Protein AF-A0A0M9X722-F1 (afdb_monomer)

pLDDT: mean 70.84, std 16.4, range [27.8, 92.31]

Radius of gyration: 16.04 Å; Cα contacts (8 Å, |Δi|>4): 170; chains: 1; bounding box: 37×36×47 Å

Structure (mmCIF, N/CA/C/O backbone):
data_AF-A0A0M9X722-F1
#
_entry.id   AF-A0A0M9X722-F1
#
loop_
_atom_site.group_PDB
_atom_site.id
_atom_site.type_symbol
_atom_site.label_atom_id
_atom_site.label_alt_id
_atom_site.label_comp_id
_atom_site.label_asym_id
_atom_site.label_entity_id
_atom_site.label_seq_id
_atom_site.pdbx_PDB_ins_code
_atom_site.Cartn_x
_atom_site.Cartn_y
_atom_site.Cartn_z
_atom_site.occupancy
_atom_site.B_iso_or_equiv
_atom_site.auth_seq_id
_atom_site.auth_comp_id
_atom_site.auth_asym_id
_atom_site.auth_atom_id
_atom_site.pdbx_PDB_model_num
ATOM 1 N N . MET A 1 1 ? -5.760 -23.657 -13.743 1.00 32.84 1 MET A N 1
ATOM 2 C CA . MET A 1 1 ? -4.557 -23.288 -14.515 1.00 32.84 1 MET A CA 1
ATOM 3 C C . MET A 1 1 ? -4.834 -21.911 -15.102 1.00 32.84 1 MET A C 1
ATOM 5 O O . MET A 1 1 ? -5.506 -21.819 -16.117 1.00 32.84 1 MET A O 1
ATOM 9 N N . LEU A 1 2 ? -4.495 -20.846 -14.370 1.00 27.80 2 LEU A N 1
ATOM 10 C CA . LEU A 1 2 ? -4.751 -19.469 -14.803 1.00 27.80 2 LEU A CA 1
ATOM 11 C C . LEU A 1 2 ? -3.610 -19.056 -15.735 1.00 27.80 2 LEU A C 1
ATOM 13 O O . LEU A 1 2 ? -2.465 -18.952 -15.305 1.00 27.80 2 LEU A O 1
ATOM 17 N N . SER A 1 3 ? -3.923 -18.909 -17.021 1.00 28.66 3 SER A N 1
ATOM 18 C CA . SER A 1 3 ? -2.999 -18.386 -18.023 1.00 28.66 3 SER A CA 1
ATOM 19 C C . SER A 1 3 ? -2.972 -16.869 -17.885 1.00 28.66 3 SER A C 1
ATOM 21 O O . SER A 1 3 ? -3.959 -16.211 -18.204 1.00 28.66 3 SER A O 1
ATOM 23 N N . LEU A 1 4 ? -1.864 -16.310 -17.404 1.00 31.28 4 LEU A N 1
ATOM 24 C CA . LEU A 1 4 ? -1.609 -14.878 -17.549 1.00 31.28 4 LEU A CA 1
ATOM 25 C C . LEU A 1 4 ? -1.372 -14.590 -19.042 1.00 31.28 4 LEU A C 1
ATOM 27 O O . LEU A 1 4 ? -0.655 -15.362 -19.688 1.00 31.28 4 LEU A O 1
ATOM 31 N N . PRO A 1 5 ? -1.963 -13.532 -19.625 1.00 35.19 5 PRO A N 1
ATOM 32 C CA . PRO A 1 5 ? -1.611 -13.131 -20.975 1.00 35.19 5 PRO A CA 1
ATOM 33 C C . PRO A 1 5 ? -0.147 -12.688 -20.959 1.00 35.19 5 PRO A C 1
ATOM 35 O O . PRO A 1 5 ? 0.233 -11.773 -20.230 1.00 35.19 5 PRO A O 1
ATOM 38 N N . ALA A 1 6 ? 0.684 -13.369 -21.745 1.00 42.91 6 ALA A N 1
ATOM 39 C CA . ALA A 1 6 ? 2.031 -12.918 -22.044 1.00 42.91 6 ALA A CA 1
ATOM 40 C C . ALA A 1 6 ? 1.912 -11.592 -22.804 1.00 42.91 6 ALA A C 1
ATOM 42 O O . ALA A 1 6 ? 1.726 -11.572 -24.020 1.00 42.91 6 ALA A O 1
ATOM 43 N N . VAL A 1 7 ? 1.948 -10.478 -22.074 1.00 44.09 7 VAL A N 1
ATOM 44 C CA . VAL A 1 7 ? 2.072 -9.151 -22.669 1.00 44.09 7 VAL A CA 1
ATOM 45 C C . VAL A 1 7 ? 3.434 -9.119 -23.351 1.00 44.09 7 VAL A C 1
ATOM 47 O O . VAL A 1 7 ? 4.477 -9.170 -22.699 1.00 44.09 7 VAL A O 1
ATOM 50 N N . ALA A 1 8 ? 3.408 -9.113 -24.682 1.00 39.66 8 ALA A N 1
ATOM 51 C CA . ALA A 1 8 ? 4.570 -8.915 -25.528 1.00 39.66 8 ALA A CA 1
ATOM 52 C C . ALA A 1 8 ? 5.183 -7.544 -25.197 1.00 39.66 8 ALA A C 1
ATOM 54 O O . ALA A 1 8 ? 4.706 -6.502 -25.635 1.00 39.66 8 ALA A O 1
ATOM 55 N N . LEU A 1 9 ? 6.215 -7.562 -24.358 1.00 42.50 9 LEU A N 1
ATOM 56 C CA . LEU A 1 9 ? 6.821 -6.389 -23.723 1.00 42.50 9 LEU A CA 1
ATOM 57 C C . LEU A 1 9 ? 7.977 -5.781 -24.529 1.00 42.50 9 LEU A C 1
ATOM 59 O O . LEU A 1 9 ? 8.840 -5.107 -23.975 1.00 42.50 9 LEU A O 1
ATOM 63 N N . ALA A 1 10 ? 8.020 -6.010 -25.837 1.00 41.03 10 ALA A N 1
ATOM 64 C CA . ALA A 1 10 ? 9.109 -5.530 -26.673 1.00 41.03 10 ALA A CA 1
ATOM 65 C C . ALA A 1 10 ? 8.577 -5.052 -28.022 1.00 41.03 10 ALA A C 1
ATOM 67 O O . ALA A 1 10 ? 8.560 -5.859 -28.939 1.00 41.03 10 ALA A O 1
ATOM 68 N N . ASP A 1 11 ? 8.150 -3.780 -28.137 1.00 45.56 11 ASP A N 1
ATOM 69 C CA . ASP A 1 11 ? 8.351 -3.044 -29.408 1.00 45.56 11 ASP A CA 1
ATOM 70 C C . ASP A 1 11 ? 8.093 -1.515 -29.453 1.00 45.56 11 ASP A C 1
ATOM 72 O O . ASP A 1 11 ? 7.812 -0.984 -30.523 1.00 45.56 11 ASP A O 1
ATOM 76 N N . LEU A 1 12 ? 8.143 -0.738 -28.357 1.00 43.16 12 LEU A N 1
ATOM 77 C CA . LEU A 1 12 ? 7.713 0.680 -28.445 1.00 43.16 12 LEU A CA 1
ATOM 78 C C . LEU A 1 12 ? 8.544 1.716 -27.680 1.00 43.16 12 LEU A C 1
ATOM 80 O O . LEU A 1 12 ? 7.982 2.719 -27.271 1.00 43.16 12 LEU A O 1
ATOM 84 N N . GLY A 1 13 ? 9.850 1.535 -27.446 1.00 48.75 13 GLY A N 1
ATOM 85 C CA . GLY A 1 13 ? 10.683 2.597 -26.832 1.00 48.75 13 GLY A CA 1
ATOM 86 C C . GLY A 1 13 ? 10.171 3.143 -25.482 1.00 48.75 13 GLY A C 1
ATOM 87 O O . GLY A 1 13 ? 10.629 4.181 -25.010 1.00 48.75 13 GLY A O 1
ATOM 88 N N . ARG A 1 14 ? 9.204 2.450 -24.873 1.00 54.91 14 ARG A N 1
ATOM 89 C CA . ARG A 1 14 ? 8.654 2.703 -23.551 1.00 54.91 14 ARG A CA 1
ATOM 90 C C . ARG A 1 14 ? 9.516 1.925 -22.560 1.00 54.91 14 ARG A C 1
ATOM 92 O O . ARG A 1 14 ? 9.944 0.816 -22.900 1.00 54.91 14 ARG A O 1
ATOM 99 N N . PRO A 1 15 ? 9.794 2.474 -21.368 1.00 61.09 15 PRO A N 1
ATOM 100 C CA . PRO A 1 15 ? 10.447 1.705 -20.319 1.00 61.09 15 PRO A CA 1
ATOM 101 C C . PRO A 1 15 ? 9.689 0.386 -20.125 1.00 61.09 15 PRO A C 1
ATOM 103 O O . PRO A 1 15 ? 8.461 0.367 -20.069 1.00 61.09 15 PRO A O 1
ATOM 106 N N . ALA A 1 16 ? 10.422 -0.730 -20.124 1.00 75.12 16 ALA A N 1
ATOM 107 C CA . ALA A 1 16 ? 9.824 -2.046 -19.943 1.00 75.12 16 ALA A CA 1
ATOM 108 C C . ALA A 1 16 ? 9.168 -2.077 -18.561 1.00 75.12 16 ALA A C 1
ATOM 110 O O . ALA A 1 16 ? 9.848 -1.860 -17.565 1.00 75.12 16 ALA A O 1
ATOM 111 N N . TRP A 1 17 ? 7.864 -2.310 -18.485 1.00 76.50 17 TRP A N 1
ATOM 112 C CA . TRP A 1 17 ? 7.133 -2.332 -17.220 1.00 76.50 17 TRP A CA 1
ATOM 113 C C . TRP A 1 17 ? 6.607 -3.731 -16.955 1.00 76.50 17 TRP A C 1
ATOM 115 O O . TRP A 1 17 ? 5.880 -4.288 -17.772 1.00 76.50 17 TRP A O 1
ATOM 125 N N . ALA A 1 18 ? 6.968 -4.293 -15.806 1.00 81.38 18 ALA A N 1
ATOM 126 C CA . ALA A 1 18 ? 6.449 -5.575 -15.356 1.00 81.38 18 ALA A CA 1
ATOM 127 C C . ALA A 1 18 ? 5.314 -5.332 -14.345 1.00 81.38 18 ALA A C 1
ATOM 129 O O . ALA A 1 18 ? 5.605 -4.926 -13.216 1.00 81.38 18 ALA A O 1
ATOM 130 N N . PRO A 1 19 ? 4.035 -5.538 -14.712 1.00 78.12 19 PRO A N 1
ATOM 131 C CA . PRO A 1 19 ? 2.936 -5.440 -13.755 1.00 78.12 19 PRO A CA 1
ATOM 132 C C . PRO A 1 19 ? 3.073 -6.536 -12.692 1.00 78.12 19 PRO A C 1
ATOM 134 O O . PRO A 1 19 ? 3.434 -7.671 -13.014 1.00 78.12 19 PRO A O 1
ATOM 137 N N . TRP A 1 20 ? 2.790 -6.212 -11.430 1.00 77.75 20 TRP A N 1
ATOM 138 C CA . TRP A 1 20 ? 2.910 -7.178 -10.326 1.00 77.75 20 TRP A CA 1
ATOM 139 C C . TRP A 1 20 ? 1.737 -7.158 -9.342 1.00 77.75 20 TRP A C 1
ATOM 141 O O . TRP A 1 20 ? 1.485 -8.169 -8.689 1.00 77.75 20 TRP A O 1
ATOM 151 N N . ALA A 1 21 ? 0.987 -6.058 -9.271 1.00 78.25 21 ALA A N 1
ATOM 152 C CA . ALA A 1 21 ? -0.284 -5.992 -8.559 1.00 78.25 21 ALA A CA 1
ATOM 153 C C . ALA A 1 21 ? -1.259 -5.116 -9.348 1.00 78.25 21 ALA A C 1
ATOM 155 O O . ALA A 1 21 ? -0.869 -4.074 -9.859 1.00 78.25 21 ALA A O 1
ATOM 156 N N . ALA A 1 22 ? -2.516 -5.525 -9.462 1.00 71.62 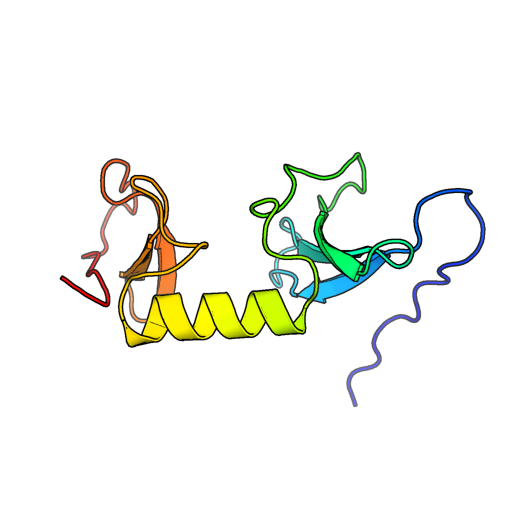22 ALA A N 1
ATOM 157 C CA . ALA A 1 22 ? -3.574 -4.713 -10.050 1.00 71.62 22 ALA A CA 1
ATOM 158 C C . ALA A 1 22 ? -4.896 -5.056 -9.357 1.00 71.62 22 ALA A C 1
ATOM 160 O O . ALA A 1 22 ? -5.101 -6.225 -9.001 1.00 71.62 22 ALA A O 1
ATOM 161 N N . PRO A 1 23 ? -5.780 -4.077 -9.134 1.00 68.06 23 PRO A N 1
ATOM 162 C CA . PRO A 1 23 ? -7.125 -4.362 -8.673 1.00 68.06 23 PRO A CA 1
ATOM 163 C C . PRO A 1 23 ? -7.893 -5.108 -9.780 1.00 68.06 23 PRO A C 1
ATOM 165 O O . PRO A 1 23 ? -7.660 -4.927 -10.975 1.00 68.06 23 PRO A O 1
ATOM 168 N N . GLY A 1 24 ? -8.767 -6.036 -9.380 1.00 63.78 24 GLY A N 1
ATOM 169 C CA . GLY A 1 24 ? -9.450 -6.949 -10.309 1.00 63.78 24 GLY A CA 1
ATOM 170 C C . GLY A 1 24 ? -10.515 -6.291 -11.195 1.00 63.78 24 GLY A C 1
ATOM 171 O O . GLY A 1 24 ? -11.113 -6.971 -12.025 1.00 63.78 24 GLY A O 1
ATOM 172 N N . ASP A 1 25 ? -10.766 -5.001 -10.999 1.00 66.62 25 ASP A N 1
ATOM 173 C CA . ASP A 1 25 ? -11.797 -4.183 -11.638 1.00 66.62 25 ASP A CA 1
ATOM 174 C C . ASP A 1 25 ? -11.260 -3.251 -12.740 1.00 66.62 25 ASP A C 1
ATOM 176 O O . ASP A 1 25 ? -12.046 -2.526 -13.346 1.00 66.62 25 ASP A O 1
ATOM 180 N N . GLY A 1 26 ? -9.956 -3.294 -13.043 1.00 56.72 26 GLY A N 1
ATOM 181 C CA . GLY A 1 26 ? -9.347 -2.430 -14.063 1.00 56.72 26 GLY A CA 1
ATOM 182 C C . GLY A 1 26 ? -9.014 -1.023 -13.560 1.00 56.72 26 GLY A C 1
ATOM 183 O O . GLY A 1 26 ? -8.959 -0.078 -14.334 1.00 56.72 26 GLY A O 1
ATOM 184 N N . HIS A 1 27 ? -8.825 -0.832 -12.256 1.00 59.00 27 HIS A N 1
ATOM 185 C CA . HIS A 1 27 ? -8.232 0.401 -11.727 1.00 59.00 27 HIS A CA 1
ATOM 186 C C . HIS A 1 27 ? -6.690 0.358 -11.714 1.00 59.00 27 HIS A C 1
ATOM 188 O O . HIS A 1 27 ? -6.081 -0.674 -11.998 1.00 59.00 27 HIS A O 1
ATOM 194 N N . ASP A 1 28 ? -6.056 1.498 -11.401 1.00 67.31 28 ASP A N 1
ATOM 195 C CA . ASP A 1 28 ? -4.595 1.679 -11.391 1.00 67.31 28 ASP A CA 1
ATOM 196 C C . ASP A 1 28 ? -3.850 0.517 -10.715 1.00 67.31 28 ASP A C 1
ATOM 198 O O . ASP A 1 28 ? -4.104 0.180 -9.553 1.00 67.31 28 ASP A O 1
ATOM 202 N N . GLY A 1 29 ? -2.880 -0.061 -11.423 1.00 71.81 29 GLY A N 1
ATOM 203 C CA . GLY A 1 29 ? -2.028 -1.130 -10.911 1.00 71.81 29 GLY A CA 1
ATOM 204 C C . GLY A 1 29 ? -0.643 -0.641 -10.488 1.00 71.81 29 GLY A C 1
ATOM 205 O O . GLY A 1 29 ? -0.256 0.507 -10.701 1.00 71.81 29 GLY A O 1
ATOM 206 N N . PHE A 1 30 ? 0.144 -1.544 -9.914 1.00 78.00 30 PHE A N 1
ATOM 207 C CA . PHE A 1 30 ? 1.559 -1.363 -9.622 1.00 78.00 30 PHE A CA 1
ATOM 208 C C . PHE A 1 30 ? 2.429 -2.172 -10.583 1.00 78.00 30 PHE A C 1
ATOM 210 O O . PHE A 1 30 ? 2.225 -3.373 -10.798 1.00 78.00 30 PHE A O 1
ATOM 217 N N . ALA A 1 31 ? 3.445 -1.513 -11.124 1.00 80.06 31 ALA A N 1
ATOM 218 C CA . ALA A 1 31 ? 4.450 -2.111 -11.987 1.00 80.06 31 ALA A CA 1
ATOM 219 C C . ALA A 1 31 ? 5.850 -1.882 -11.421 1.00 80.06 31 ALA A C 1
ATOM 221 O O . ALA A 1 31 ? 6.079 -0.966 -10.632 1.00 80.06 31 ALA A O 1
ATOM 222 N N . VAL A 1 32 ? 6.783 -2.730 -11.841 1.00 83.12 32 VAL A N 1
ATOM 223 C CA . VAL A 1 32 ? 8.219 -2.522 -11.664 1.00 83.12 32 VAL A CA 1
ATOM 224 C C . VAL A 1 32 ? 8.790 -2.009 -12.979 1.00 83.12 32 VAL A C 1
ATOM 226 O O . VAL A 1 32 ? 8.606 -2.632 -14.029 1.00 83.12 32 VAL A O 1
ATOM 229 N N . GLU A 1 33 ? 9.487 -0.879 -12.929 1.00 81.19 33 GLU A N 1
ATOM 230 C CA . GLU A 1 33 ? 10.202 -0.342 -14.079 1.00 81.19 33 GLU A CA 1
ATOM 231 C C . GLU A 1 33 ? 11.488 -1.137 -14.339 1.00 81.19 33 GLU A C 1
ATOM 233 O O . GLU A 1 33 ? 12.346 -1.269 -13.475 1.00 81.19 33 GLU A O 1
ATOM 238 N N . GLY A 1 34 ? 11.644 -1.666 -15.548 1.00 77.00 34 GLY A N 1
ATOM 239 C CA . GLY A 1 34 ? 12.718 -2.590 -15.906 1.00 77.00 34 GLY A CA 1
ATOM 240 C C . GLY A 1 34 ? 14.104 -1.951 -15.991 1.00 77.00 34 GLY A C 1
ATOM 241 O O . GLY A 1 34 ? 15.098 -2.647 -15.811 1.00 77.00 34 GLY A O 1
ATOM 242 N N . SER A 1 35 ? 14.195 -0.643 -16.245 1.00 78.19 35 SER A N 1
ATOM 243 C CA . SER A 1 35 ? 15.474 0.081 -16.285 1.00 78.19 35 SER A CA 1
ATOM 244 C C . SER A 1 35 ? 15.989 0.456 -14.896 1.00 78.19 35 SER A C 1
ATOM 246 O O . SER A 1 35 ? 17.200 0.533 -14.702 1.00 78.19 35 SER A O 1
ATOM 248 N N . SER A 1 36 ? 15.091 0.704 -13.943 1.00 76.25 36 SER A N 1
ATOM 249 C CA . SER A 1 36 ? 15.435 1.303 -12.652 1.00 76.25 36 SER A CA 1
ATOM 250 C C . SER A 1 36 ? 15.123 0.411 -11.447 1.00 76.25 36 SER A C 1
ATOM 252 O O . SER A 1 36 ? 15.674 0.615 -10.370 1.00 76.25 36 SER A O 1
ATOM 254 N N . GLY A 1 37 ? 14.260 -0.592 -11.618 1.00 77.56 37 GLY A N 1
ATOM 255 C CA . GLY A 1 37 ? 13.746 -1.440 -10.546 1.00 77.56 37 GLY A CA 1
ATOM 256 C C . GLY A 1 37 ? 12.698 -0.759 -9.664 1.00 77.56 37 GLY A C 1
ATOM 257 O O . GLY A 1 37 ? 12.154 -1.412 -8.771 1.00 77.56 37 GLY A O 1
ATOM 258 N N . HIS A 1 38 ? 12.385 0.517 -9.905 1.00 80.31 38 HIS A N 1
ATOM 259 C CA . HIS A 1 38 ? 11.419 1.250 -9.100 1.00 80.31 38 HIS A CA 1
ATOM 260 C C . HIS A 1 38 ? 10.017 0.667 -9.249 1.00 80.31 38 HIS A C 1
ATOM 262 O O . HIS A 1 38 ? 9.557 0.358 -10.350 1.00 80.31 38 HIS A O 1
ATOM 268 N N . VAL A 1 39 ? 9.322 0.562 -8.118 1.00 79.88 39 VAL A N 1
ATOM 269 C CA . VAL A 1 39 ? 7.872 0.376 -8.121 1.00 79.88 39 VAL A CA 1
ATOM 270 C C . VAL A 1 39 ? 7.238 1.692 -8.574 1.00 79.88 39 VAL A C 1
ATOM 272 O O . VAL A 1 39 ? 7.735 2.768 -8.240 1.00 79.88 39 VAL A O 1
ATOM 275 N N . THR A 1 40 ? 6.175 1.617 -9.367 1.00 74.00 40 THR A N 1
ATOM 276 C CA . THR A 1 40 ? 5.393 2.774 -9.815 1.00 74.00 40 THR A CA 1
ATOM 277 C C . THR A 1 40 ? 3.926 2.393 -9.974 1.00 74.00 40 THR A C 1
ATOM 279 O O . THR A 1 40 ? 3.613 1.212 -10.162 1.00 74.00 40 THR A O 1
ATOM 282 N N . ARG A 1 41 ? 3.025 3.379 -9.915 1.00 72.62 41 ARG A N 1
ATOM 283 C CA . ARG A 1 41 ? 1.631 3.192 -10.329 1.00 72.62 41 ARG A CA 1
ATOM 284 C C . ARG A 1 41 ? 1.535 3.357 -11.839 1.00 72.62 41 ARG A C 1
ATOM 286 O O . ARG A 1 41 ? 2.040 4.336 -12.391 1.00 72.62 41 ARG A O 1
ATOM 293 N N . PHE A 1 42 ? 0.887 2.411 -12.504 1.00 65.75 42 PHE A N 1
ATOM 294 C CA . PHE A 1 42 ? 0.552 2.528 -13.917 1.00 65.75 42 PHE A CA 1
ATOM 295 C C . PHE A 1 42 ? -0.970 2.661 -14.052 1.00 65.75 42 PHE A C 1
ATOM 297 O O . PHE A 1 42 ? -1.697 1.863 -13.453 1.00 65.75 42 PHE A O 1
ATOM 304 N N . PRO A 1 43 ? -1.462 3.670 -14.786 1.00 60.78 43 PRO A N 1
ATOM 305 C CA . PRO A 1 43 ? -2.885 3.788 -15.045 1.00 60.78 43 PRO A CA 1
ATOM 306 C C . PRO A 1 43 ? -3.344 2.689 -16.004 1.00 60.78 43 PRO A C 1
ATOM 308 O O . PRO A 1 43 ? -2.576 2.223 -16.854 1.00 60.78 43 PRO A O 1
ATOM 311 N N . ASP A 1 44 ? -4.614 2.311 -15.885 1.00 58.59 44 ASP A N 1
ATOM 312 C CA . ASP A 1 44 ? -5.263 1.313 -16.748 1.00 58.59 44 ASP A CA 1
ATOM 313 C C . ASP A 1 44 ? -5.275 1.739 -18.234 1.00 58.59 44 ASP A C 1
ATOM 315 O O . ASP A 1 44 ? -5.219 0.912 -19.142 1.00 58.59 44 ASP A O 1
ATOM 319 N N . ASP A 1 45 ? -5.233 3.049 -18.506 1.00 59.12 45 ASP A N 1
ATOM 320 C CA . ASP A 1 45 ? -5.205 3.612 -19.862 1.00 59.12 45 ASP A CA 1
ATOM 321 C C . ASP A 1 45 ? -3.801 3.656 -20.508 1.00 59.12 45 ASP A C 1
ATOM 323 O O . ASP A 1 45 ? -3.657 4.005 -21.686 1.00 59.12 45 ASP A O 1
ATOM 327 N N . GLY A 1 46 ? -2.749 3.290 -19.764 1.00 54.53 46 GLY A N 1
ATOM 328 C CA . GLY A 1 46 ? -1.367 3.280 -20.245 1.00 54.53 46 GLY A CA 1
ATOM 329 C C . GLY A 1 46 ? -0.780 4.666 -20.554 1.00 54.53 46 GLY A C 1
ATOM 330 O O . GLY A 1 46 ? 0.240 4.746 -21.261 1.00 54.53 46 GLY A O 1
ATOM 331 N N . LEU A 1 47 ? -1.393 5.747 -20.055 1.00 52.78 47 LEU A N 1
ATOM 332 C CA . LEU A 1 47 ? -0.990 7.136 -20.285 1.00 52.78 47 LEU A CA 1
ATOM 333 C C . LEU A 1 47 ? -0.286 7.723 -19.047 1.00 52.78 47 LEU A C 1
ATOM 335 O O . LEU A 1 47 ? -0.850 8.496 -18.289 1.00 52.78 47 LEU A O 1
ATOM 339 N N . ALA A 1 48 ? 1.009 7.408 -18.934 1.00 53.78 48 ALA A N 1
ATOM 340 C CA . ALA A 1 48 ? 1.993 7.970 -17.993 1.00 53.78 48 ALA A CA 1
ATOM 341 C C . ALA A 1 48 ? 1.817 7.609 -16.493 1.00 53.78 48 ALA A C 1
ATOM 343 O O . ALA A 1 48 ? 0.705 7.466 -16.003 1.00 53.78 48 ALA A O 1
ATOM 344 N N . PRO A 1 49 ? 2.919 7.437 -15.736 1.00 55.31 49 PRO A N 1
ATOM 345 C CA . PRO A 1 49 ? 2.852 7.033 -14.332 1.00 55.31 49 PRO A CA 1
ATOM 346 C C . PRO A 1 49 ? 2.170 8.087 -13.446 1.00 55.31 49 PRO A C 1
ATOM 348 O O . PRO A 1 49 ? 2.519 9.270 -13.478 1.00 55.31 49 PRO A O 1
ATOM 351 N N . LEU A 1 50 ? 1.223 7.628 -12.625 1.00 56.75 50 LEU A N 1
ATOM 352 C CA . LEU A 1 50 ? 0.506 8.422 -11.625 1.00 56.75 50 LEU A CA 1
ATOM 353 C C . LEU A 1 50 ? 1.350 8.515 -10.351 1.00 56.75 50 LEU A C 1
ATOM 355 O O . LEU A 1 50 ? 1.190 7.707 -9.446 1.00 56.75 50 LEU A O 1
ATOM 359 N N . GLU A 1 51 ? 2.250 9.497 -10.323 1.00 56.19 51 GLU A N 1
ATOM 360 C CA . GLU A 1 51 ? 3.203 9.794 -9.243 1.00 56.19 51 GLU A CA 1
ATOM 361 C C . GLU A 1 51 ? 4.166 8.637 -8.876 1.00 56.19 51 GLU A C 1
ATOM 363 O O . GLU A 1 51 ? 3.762 7.500 -8.625 1.00 56.19 51 GLU A O 1
ATOM 368 N N . PRO A 1 52 ? 5.485 8.889 -8.812 1.00 52.56 52 PRO A N 1
ATOM 369 C CA . PRO A 1 52 ? 6.403 7.884 -8.298 1.00 52.56 52 PRO A CA 1
ATOM 370 C C . PRO A 1 52 ? 6.058 7.578 -6.835 1.00 52.56 52 PRO A C 1
ATOM 372 O O . PRO A 1 52 ? 5.826 8.487 -6.035 1.00 52.56 52 PRO A O 1
ATOM 375 N N . THR A 1 53 ? 6.088 6.295 -6.465 1.00 59.31 53 THR A N 1
ATOM 376 C CA . THR A 1 53 ? 6.187 5.890 -5.054 1.00 59.31 53 THR A CA 1
ATOM 377 C C . THR A 1 53 ? 7.323 6.672 -4.378 1.00 59.31 53 THR A C 1
ATOM 379 O O . THR A 1 53 ? 8.267 7.070 -5.073 1.00 59.31 53 THR A O 1
ATOM 382 N N . PRO A 1 54 ? 7.268 6.905 -3.049 1.00 61.06 54 PRO A N 1
ATOM 383 C CA . PRO A 1 54 ? 8.259 7.716 -2.346 1.00 61.06 54 PRO A CA 1
ATOM 384 C C . PRO A 1 54 ? 9.681 7.362 -2.793 1.00 61.06 54 PRO A C 1
ATOM 386 O O . PRO A 1 54 ? 10.036 6.184 -2.844 1.00 61.06 54 PRO A O 1
ATOM 389 N N . SER A 1 55 ? 10.484 8.376 -3.126 1.00 58.50 55 SER A N 1
ATOM 390 C CA . SER A 1 55 ? 11.772 8.264 -3.841 1.00 58.50 55 SER A CA 1
ATOM 391 C C . SER A 1 55 ? 12.807 7.321 -3.205 1.00 58.50 55 SER A C 1
ATOM 393 O O . SER A 1 55 ? 13.798 6.966 -3.841 1.00 58.50 55 SER A O 1
ATOM 395 N N . HIS A 1 56 ? 12.580 6.888 -1.966 1.00 60.72 56 HIS A N 1
ATOM 396 C CA . HIS A 1 56 ? 13.425 5.960 -1.218 1.00 60.72 56 HIS A CA 1
ATOM 397 C C . HIS A 1 56 ? 13.105 4.478 -1.469 1.00 60.72 56 HIS A C 1
ATOM 399 O O . HIS A 1 56 ? 13.867 3.610 -1.045 1.00 60.72 56 HIS A O 1
ATOM 405 N N . VAL A 1 57 ? 12.015 4.168 -2.176 1.00 66.50 57 VAL A N 1
ATOM 406 C CA . VAL A 1 57 ? 11.627 2.795 -2.505 1.00 66.50 57 VAL A CA 1
ATOM 407 C C . VAL A 1 57 ? 12.106 2.444 -3.916 1.00 66.50 57 VAL A C 1
ATOM 409 O O . VAL A 1 57 ? 11.432 2.672 -4.921 1.00 66.50 57 VAL A O 1
ATOM 412 N N . THR A 1 58 ? 13.326 1.914 -3.986 1.00 74.31 58 THR A N 1
ATOM 413 C CA . THR A 1 58 ? 14.070 1.674 -5.238 1.00 74.31 58 THR A CA 1
ATOM 414 C C . THR A 1 58 ? 13.894 0.279 -5.828 1.00 74.31 58 TH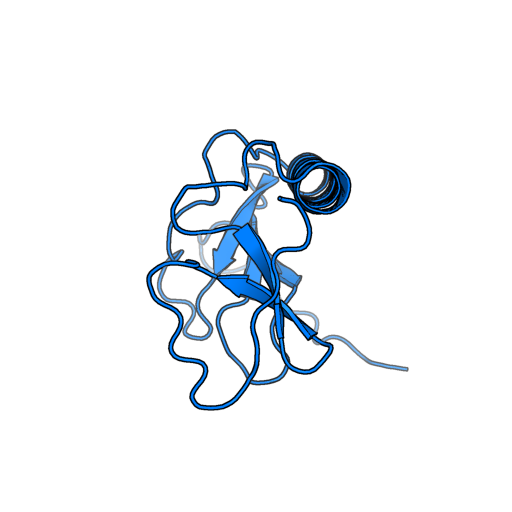R A C 1
ATOM 416 O O . THR A 1 58 ? 14.407 -0.007 -6.904 1.00 74.31 58 THR A O 1
ATOM 419 N N . SER A 1 59 ? 13.196 -0.612 -5.127 1.00 83.56 59 SER A N 1
ATOM 420 C CA . SER A 1 59 ? 12.963 -1.986 -5.571 1.00 83.56 59 SER A CA 1
ATOM 421 C C . SER A 1 59 ? 11.656 -2.533 -5.016 1.00 83.56 59 SER A C 1
ATOM 423 O O . SER A 1 59 ? 11.166 -2.060 -3.988 1.00 83.56 59 SER A O 1
ATOM 425 N N . LEU A 1 60 ? 11.130 -3.587 -5.645 1.00 84.75 60 LEU A N 1
ATOM 426 C CA . LEU A 1 60 ? 9.994 -4.339 -5.107 1.00 84.75 60 LEU A CA 1
ATOM 427 C C . LEU A 1 60 ? 10.282 -4.884 -3.699 1.00 84.75 60 LEU A C 1
ATOM 429 O O . LEU A 1 60 ? 9.421 -4.825 -2.831 1.00 84.75 60 LEU A O 1
ATOM 433 N N . ALA A 1 61 ? 11.503 -5.363 -3.444 1.00 88.62 61 ALA A N 1
ATOM 434 C CA . ALA A 1 61 ? 11.887 -5.844 -2.120 1.00 88.62 61 ALA A CA 1
ATOM 435 C C . ALA A 1 61 ? 11.843 -4.717 -1.077 1.00 88.62 61 ALA A C 1
ATOM 437 O O . ALA A 1 61 ? 11.239 -4.885 -0.023 1.00 88.62 61 ALA A O 1
ATOM 438 N N . ALA A 1 62 ? 12.411 -3.547 -1.392 1.00 86.19 62 ALA A N 1
ATOM 439 C CA . ALA A 1 62 ? 12.343 -2.379 -0.514 1.00 86.19 62 ALA A CA 1
ATOM 440 C C . ALA A 1 62 ? 10.894 -1.923 -0.280 1.00 86.19 62 ALA A C 1
ATOM 442 O O . ALA A 1 62 ? 10.550 -1.543 0.837 1.00 86.19 62 ALA A O 1
ATOM 443 N N . TYR A 1 63 ? 10.042 -2.007 -1.307 1.00 86.19 63 TYR A N 1
ATOM 444 C CA . TYR A 1 63 ? 8.619 -1.693 -1.189 1.00 86.19 63 TYR A CA 1
ATOM 445 C C . TYR A 1 63 ? 7.924 -2.638 -0.213 1.00 86.19 63 TYR A C 1
ATOM 447 O O . TYR A 1 63 ? 7.253 -2.179 0.704 1.00 86.19 63 TYR A O 1
ATOM 455 N N . LEU A 1 64 ? 8.121 -3.950 -0.369 1.00 89.62 64 LEU A N 1
ATOM 456 C CA . LEU A 1 64 ? 7.504 -4.953 0.497 1.00 89.62 64 LEU A CA 1
ATOM 457 C C . LEU A 1 64 ? 8.016 -4.868 1.939 1.00 89.62 64 LEU A C 1
ATOM 459 O O . LEU A 1 64 ? 7.222 -5.021 2.862 1.00 89.62 64 LEU A O 1
ATOM 463 N N . THR A 1 65 ? 9.300 -4.564 2.147 1.00 92.06 65 THR A N 1
ATOM 464 C CA . THR A 1 65 ? 9.846 -4.310 3.488 1.00 92.06 65 THR A CA 1
ATOM 465 C C . THR A 1 65 ? 9.199 -3.085 4.128 1.00 92.06 65 THR A C 1
ATOM 467 O O . THR A 1 65 ? 8.767 -3.155 5.273 1.00 92.06 65 THR A O 1
ATOM 470 N N . ALA A 1 66 ? 9.080 -1.978 3.393 1.00 88.75 66 ALA A N 1
ATOM 471 C CA . ALA A 1 66 ? 8.431 -0.771 3.899 1.00 88.75 66 ALA A CA 1
ATOM 472 C C . ALA A 1 66 ? 6.927 -0.970 4.149 1.00 88.75 66 ALA A C 1
ATOM 474 O O . ALA A 1 66 ? 6.367 -0.387 5.074 1.00 88.75 66 ALA A O 1
ATOM 475 N N . PHE A 1 67 ? 6.274 -1.798 3.334 1.00 89.00 67 PHE A N 1
ATOM 476 C CA . PHE A 1 67 ? 4.883 -2.193 3.522 1.00 89.00 67 PHE A CA 1
ATOM 477 C C . PHE A 1 67 ? 4.709 -3.042 4.782 1.00 89.00 67 PHE A C 1
ATOM 479 O O . PHE A 1 67 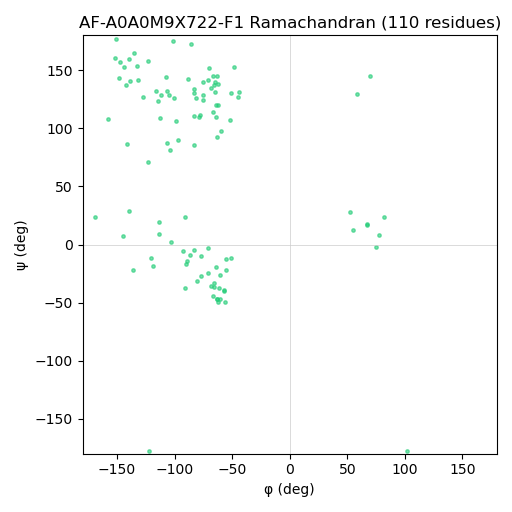? 3.800 -2.779 5.564 1.00 8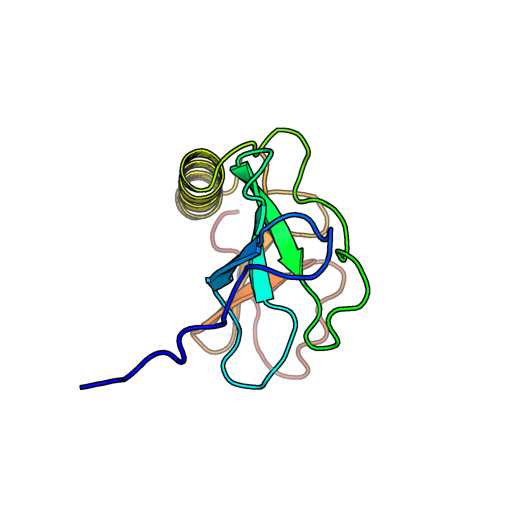9.00 67 PHE A O 1
ATOM 486 N N . ALA A 1 68 ? 5.599 -4.010 5.014 1.00 92.31 68 ALA A N 1
ATOM 487 C CA . ALA A 1 68 ? 5.612 -4.792 6.245 1.00 92.31 68 ALA A CA 1
ATOM 488 C C . ALA A 1 68 ? 5.839 -3.896 7.471 1.00 92.31 68 ALA A C 1
ATOM 490 O O . ALA A 1 68 ? 5.054 -3.963 8.408 1.00 92.31 68 ALA A O 1
ATOM 491 N N . GLU A 1 69 ? 6.822 -2.991 7.431 1.00 91.88 69 GLU A N 1
ATOM 492 C CA . GLU A 1 69 ? 7.072 -2.028 8.513 1.00 91.88 69 GLU A CA 1
ATOM 493 C C . GLU A 1 69 ? 5.823 -1.182 8.811 1.00 91.88 69 GLU A C 1
ATOM 495 O O . GLU A 1 69 ? 5.363 -1.129 9.949 1.00 91.88 69 GLU A O 1
ATOM 500 N N . ALA A 1 70 ? 5.196 -0.610 7.780 1.00 90.50 70 ALA A N 1
ATOM 501 C CA . ALA A 1 70 ? 3.966 0.163 7.930 1.00 90.50 70 ALA A CA 1
ATOM 502 C C . ALA A 1 70 ? 2.832 -0.637 8.594 1.00 90.50 70 ALA A C 1
ATOM 504 O O . ALA A 1 70 ? 2.097 -0.096 9.422 1.00 90.50 70 ALA A O 1
ATOM 505 N N . LEU A 1 71 ? 2.691 -1.920 8.249 1.00 91.75 71 LEU A N 1
ATOM 506 C CA . LEU A 1 71 ? 1.689 -2.807 8.842 1.00 91.75 71 LEU A CA 1
ATOM 507 C C . LEU A 1 71 ? 2.049 -3.302 10.245 1.00 91.75 71 LEU A C 1
ATOM 509 O O . LEU A 1 71 ? 1.138 -3.622 11.004 1.00 91.75 71 LEU A O 1
ATOM 513 N N . GLU A 1 72 ? 3.328 -3.401 10.594 1.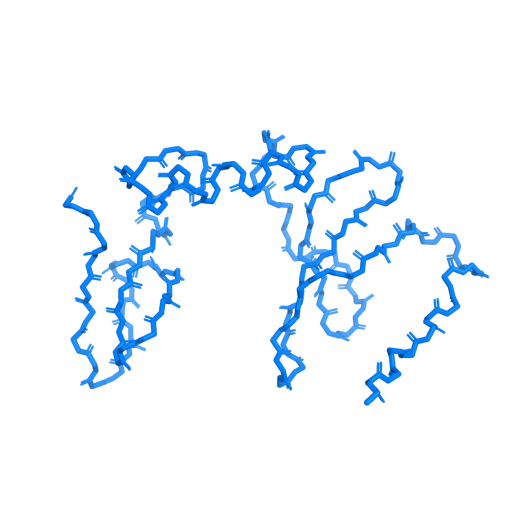00 92.06 72 GLU A N 1
ATOM 514 C CA . GLU A 1 72 ? 3.797 -3.962 11.868 1.00 92.06 72 GLU A CA 1
ATOM 515 C C . GLU A 1 72 ? 3.956 -2.908 12.962 1.00 92.06 72 GLU A C 1
ATOM 517 O O . GLU A 1 72 ? 3.665 -3.194 14.123 1.00 92.06 72 GLU A O 1
ATOM 522 N N . SER A 1 73 ? 4.411 -1.706 12.606 1.00 89.94 73 SER A N 1
ATOM 523 C CA . SER A 1 73 ? 4.735 -0.646 13.565 1.00 89.94 73 SER A CA 1
ATOM 524 C C . SER A 1 73 ? 3.936 0.637 13.367 1.00 89.94 73 SER A C 1
ATOM 526 O O . SER A 1 73 ? 4.014 1.528 14.211 1.00 89.94 73 SER A O 1
ATOM 528 N N . GLY A 1 74 ? 3.214 0.782 12.251 1.00 87.88 74 GLY A N 1
ATOM 529 C CA . GLY A 1 74 ? 2.574 2.050 11.899 1.00 87.88 74 GLY A CA 1
ATOM 530 C C . GLY A 1 74 ? 3.576 3.159 11.563 1.00 87.88 74 GLY A C 1
ATOM 531 O O . GLY A 1 74 ? 3.211 4.335 11.582 1.00 87.88 74 GLY A O 1
ATOM 532 N N . THR A 1 75 ? 4.833 2.811 11.265 1.00 88.31 75 THR A N 1
ATOM 533 C CA . THR A 1 75 ? 5.904 3.755 10.905 1.00 88.31 75 THR A CA 1
ATOM 534 C C . THR A 1 75 ? 6.503 3.437 9.535 1.00 88.31 75 THR A C 1
ATOM 536 O O . THR A 1 75 ? 6.064 2.527 8.838 1.00 88.31 75 THR A O 1
ATOM 539 N N . GLY A 1 76 ? 7.517 4.202 9.132 1.00 88.38 76 GLY A N 1
ATOM 540 C CA . GLY A 1 76 ? 8.295 3.922 7.930 1.00 88.38 76 GLY A CA 1
ATOM 541 C C . GLY A 1 76 ? 7.920 4.805 6.738 1.00 88.38 76 GLY A C 1
ATOM 542 O O . GLY A 1 76 ? 7.091 5.711 6.845 1.00 88.38 76 GLY A O 1
ATOM 543 N N . PRO A 1 77 ? 8.555 4.576 5.579 1.00 85.25 77 PRO A N 1
ATOM 544 C CA . PRO A 1 77 ? 8.562 5.535 4.474 1.00 85.25 77 PRO A CA 1
ATOM 545 C C . PRO A 1 77 ? 7.257 5.576 3.668 1.00 85.25 77 PRO A C 1
ATOM 547 O O . PRO A 1 77 ? 7.093 6.461 2.832 1.00 85.25 77 PRO A O 1
ATOM 550 N N . LEU A 1 78 ? 6.342 4.628 3.893 1.00 83.69 78 LEU A N 1
ATOM 551 C CA . LEU A 1 78 ? 5.009 4.638 3.283 1.00 83.69 78 LEU A CA 1
ATOM 552 C C . LEU A 1 78 ? 3.977 5.387 4.136 1.00 83.69 78 LEU A C 1
ATOM 554 O O . LEU A 1 78 ? 2.929 5.764 3.619 1.00 83.69 78 LEU A O 1
ATOM 558 N N . ILE A 1 79 ? 4.268 5.629 5.418 1.00 86.12 79 ILE A N 1
ATOM 559 C CA . ILE A 1 79 ? 3.367 6.331 6.330 1.00 86.12 79 ILE A CA 1
ATOM 560 C C . ILE A 1 79 ? 3.501 7.836 6.126 1.00 86.12 79 ILE A C 1
ATOM 562 O O . ILE A 1 79 ? 4.585 8.411 6.229 1.00 86.12 79 ILE A O 1
ATOM 566 N N . THR A 1 80 ? 2.376 8.496 5.876 1.00 84.06 80 THR A N 1
ATOM 567 C CA . THR A 1 80 ? 2.293 9.956 5.789 1.00 84.06 80 THR A CA 1
ATOM 568 C C . THR A 1 80 ? 1.070 10.448 6.564 1.00 84.06 80 THR A C 1
ATOM 570 O O . THR A 1 80 ? 0.159 9.660 6.824 1.00 84.06 80 THR A O 1
ATOM 573 N N . PRO A 1 81 ? 0.968 11.753 6.881 1.00 79.62 81 PRO A N 1
ATOM 574 C CA . PRO A 1 81 ? -0.237 12.304 7.505 1.00 79.62 81 PRO A CA 1
ATOM 575 C C . PRO A 1 81 ? -1.532 12.036 6.721 1.00 79.62 81 PRO A C 1
ATOM 577 O O . PRO A 1 81 ? -2.604 12.058 7.307 1.00 79.62 81 PRO A O 1
ATOM 580 N N . ARG A 1 82 ? -1.428 11.768 5.411 1.00 79.88 82 ARG A N 1
ATOM 581 C CA . ARG A 1 82 ? -2.562 11.553 4.500 1.00 79.88 82 ARG A CA 1
ATOM 582 C C . ARG A 1 82 ? -2.650 10.135 3.943 1.00 79.88 8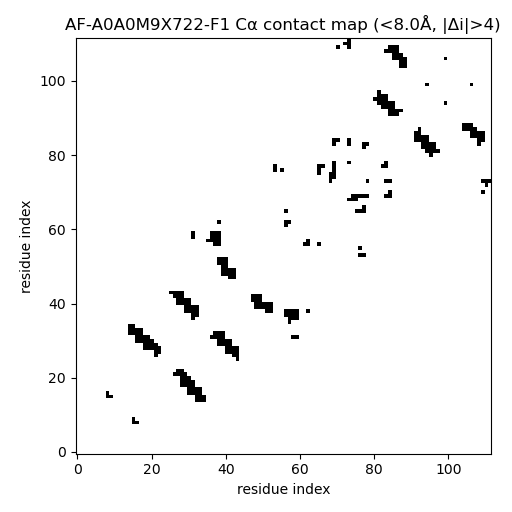2 ARG A C 1
ATOM 584 O O . ARG A 1 82 ? -3.386 9.893 2.994 1.00 79.88 82 ARG A O 1
ATOM 591 N N . SER A 1 83 ? -1.849 9.209 4.454 1.00 83.00 83 SER A N 1
ATOM 592 C CA . SER A 1 83 ? -1.843 7.832 3.972 1.00 83.00 83 SER A CA 1
ATOM 593 C C . SER A 1 83 ? -1.275 6.928 5.051 1.00 83.00 83 SER A C 1
ATOM 595 O O . SER A 1 83 ? -0.075 6.970 5.340 1.00 83.00 83 SER A O 1
ATOM 597 N N . ARG A 1 84 ? -2.149 6.135 5.668 1.00 85.69 84 ARG A N 1
ATOM 598 C CA . ARG A 1 84 ? -1.783 5.121 6.659 1.00 85.69 84 ARG A CA 1
ATOM 599 C C . ARG A 1 84 ? -2.687 3.894 6.526 1.00 85.69 84 ARG A C 1
ATOM 601 O O . ARG A 1 84 ? -3.830 4.036 6.081 1.00 85.69 84 ARG A O 1
ATOM 608 N N . PRO A 1 85 ? -2.208 2.702 6.909 1.00 89.69 85 PRO A N 1
ATOM 609 C CA . PRO A 1 85 ? -3.007 1.497 6.819 1.00 89.69 85 PRO A CA 1
ATOM 610 C C . PRO A 1 85 ? -4.061 1.447 7.934 1.00 89.69 85 PRO A C 1
ATOM 612 O O . PRO A 1 85 ? -3.807 1.789 9.094 1.00 89.69 85 PRO A O 1
ATOM 615 N N . GLY A 1 86 ? -5.253 0.985 7.581 1.00 87.81 86 GLY A N 1
ATOM 616 C CA . GLY A 1 86 ? -6.374 0.795 8.494 1.00 87.81 86 GLY A CA 1
ATOM 617 C C . GLY A 1 86 ? -7.289 -0.333 8.037 1.00 87.81 86 GLY A C 1
ATOM 618 O O . GLY A 1 86 ? -7.084 -0.934 6.981 1.00 87.81 86 GLY A O 1
ATOM 619 N N . ILE A 1 87 ? -8.301 -0.622 8.847 1.00 86.88 87 ILE A N 1
ATOM 620 C CA . ILE A 1 87 ? -9.341 -1.602 8.542 1.00 86.88 87 ILE A CA 1
ATOM 621 C C . ILE A 1 87 ? -10.686 -0.889 8.448 1.00 86.88 87 ILE A C 1
ATOM 623 O O . ILE A 1 87 ? -11.064 -0.157 9.363 1.00 86.88 87 ILE A O 1
ATOM 627 N N . ALA A 1 88 ? -11.437 -1.170 7.385 1.00 83.12 88 ALA A N 1
ATOM 628 C CA . ALA A 1 88 ? -12.863 -0.862 7.298 1.00 83.12 88 ALA A CA 1
ATOM 629 C C . ALA A 1 88 ? -13.597 -2.032 6.633 1.00 83.12 88 ALA A C 1
ATOM 631 O O . ALA A 1 88 ? -13.071 -2.656 5.714 1.00 83.12 88 ALA A O 1
ATOM 632 N N . LEU A 1 89 ? -14.795 -2.368 7.122 1.00 83.50 89 LEU A N 1
ATOM 633 C CA . LEU A 1 89 ? -15.605 -3.496 6.621 1.00 83.50 89 LEU A CA 1
ATOM 634 C C . LEU A 1 89 ? -14.858 -4.849 6.560 1.00 83.50 89 LEU A C 1
ATOM 636 O O . LEU A 1 89 ? -15.183 -5.706 5.745 1.00 83.50 89 LEU A O 1
ATOM 640 N N . GLY A 1 90 ? -13.853 -5.054 7.418 1.00 83.38 90 GLY A N 1
ATOM 641 C CA . GLY A 1 90 ? -13.020 -6.263 7.408 1.00 83.38 90 GLY A CA 1
ATOM 642 C C . GLY A 1 90 ? -11.945 -6.299 6.312 1.00 83.38 90 GLY A C 1
ATOM 643 O O . GLY A 1 90 ? -11.282 -7.322 6.158 1.00 83.38 90 GLY A O 1
ATOM 644 N N . CYS A 1 91 ? -11.742 -5.199 5.585 1.00 83.19 91 CYS A N 1
ATOM 645 C CA . CYS A 1 91 ? -10.737 -5.059 4.536 1.00 83.19 91 CYS A CA 1
ATOM 646 C C . CYS A 1 91 ? -9.581 -4.161 4.990 1.00 83.19 91 CYS A C 1
ATOM 648 O O . CYS A 1 91 ? -9.801 -3.168 5.681 1.00 83.19 91 CYS A O 1
ATOM 650 N N . LEU A 1 92 ? -8.360 -4.493 4.558 1.00 86.88 92 LEU A N 1
ATOM 651 C CA . LEU A 1 92 ? -7.193 -3.620 4.692 1.00 86.88 92 LEU A CA 1
ATOM 652 C C . LEU A 1 92 ? -7.278 -2.493 3.658 1.00 86.88 92 LEU A C 1
ATOM 654 O O . LEU A 1 92 ? -7.426 -2.766 2.467 1.00 86.88 92 LEU A O 1
ATOM 658 N N . LEU A 1 93 ? -7.136 -1.252 4.109 1.00 82.44 93 LEU A N 1
ATOM 659 C CA . LEU A 1 93 ? -7.185 -0.055 3.273 1.00 82.44 93 LEU A CA 1
ATOM 660 C C . LEU A 1 93 ? -6.014 0.876 3.597 1.00 82.44 93 LEU A C 1
ATOM 662 O O . LEU A 1 93 ? -5.512 0.883 4.721 1.00 82.44 93 LEU A O 1
ATOM 666 N N . TRP A 1 94 ? -5.608 1.678 2.615 1.00 83.25 94 TRP A N 1
ATOM 667 C CA . TRP A 1 94 ? -4.666 2.787 2.773 1.00 83.25 94 TRP A CA 1
ATOM 668 C C . TRP A 1 94 ? -5.420 4.088 2.527 1.00 83.25 94 TRP A C 1
ATOM 670 O O . TRP A 1 94 ? -5.801 4.363 1.392 1.00 83.25 94 TRP A O 1
ATOM 680 N N . GLU A 1 95 ? -5.660 4.870 3.576 1.00 75.69 95 GLU A N 1
ATOM 681 C CA . GLU A 1 95 ? -6.485 6.076 3.472 1.00 75.69 95 GLU A CA 1
ATOM 682 C C . GLU A 1 95 ? -5.929 7.247 4.277 1.00 75.69 95 GLU A C 1
ATOM 684 O O . GLU A 1 95 ? -5.134 7.090 5.212 1.00 75.69 95 GLU A O 1
ATOM 689 N N . ASP A 1 96 ? -6.385 8.436 3.883 1.00 77.50 96 ASP A N 1
ATOM 690 C CA . ASP A 1 96 ? -6.239 9.658 4.656 1.00 77.50 96 ASP A CA 1
ATOM 691 C C . ASP A 1 96 ? -7.281 9.649 5.790 1.00 77.50 96 ASP A C 1
ATOM 693 O O . ASP A 1 96 ? -8.482 9.772 5.522 1.00 77.50 96 ASP A O 1
ATOM 697 N N . PRO A 1 97 ? -6.858 9.524 7.059 1.00 64.94 97 PRO A N 1
ATOM 698 C CA . PRO A 1 97 ? -7.778 9.475 8.191 1.00 64.94 97 PRO A CA 1
ATOM 699 C C . PRO A 1 97 ? -8.577 10.768 8.382 1.00 64.94 97 PRO A C 1
ATOM 701 O O . PRO A 1 97 ? -9.598 10.746 9.067 1.00 64.94 97 PRO A O 1
ATOM 704 N N . GLU A 1 98 ? -8.126 11.889 7.814 1.00 69.88 98 GLU A N 1
ATOM 705 C CA . GLU A 1 98 ? -8.825 13.173 7.903 1.00 69.88 98 GLU A CA 1
ATOM 706 C C . GLU A 1 98 ? -9.840 13.365 6.769 1.00 69.88 98 GLU A C 1
ATOM 708 O O . GLU A 1 98 ? -10.693 14.250 6.852 1.00 69.88 98 GLU A O 1
ATOM 713 N N . ARG A 1 99 ? -9.774 12.544 5.712 1.00 64.12 99 ARG A N 1
ATOM 714 C CA . ARG A 1 99 ? -10.659 12.635 4.537 1.00 64.12 99 ARG A CA 1
ATOM 715 C C . ARG A 1 99 ? -11.591 11.438 4.385 1.00 64.12 99 ARG A C 1
ATOM 717 O O . ARG A 1 99 ? -12.112 11.239 3.292 1.00 64.12 99 ARG A O 1
ATOM 724 N N . VAL A 1 100 ? -11.811 10.670 5.453 1.00 59.34 100 VAL A N 1
ATOM 725 C CA . VAL A 1 100 ? -12.709 9.506 5.443 1.00 59.34 100 VAL A CA 1
ATOM 726 C C . VAL A 1 100 ? -14.082 9.909 4.887 1.00 59.34 100 VAL A C 1
ATOM 728 O O . VAL A 1 100 ? -14.865 10.580 5.557 1.00 59.34 100 VAL A O 1
ATOM 731 N N . SER A 1 101 ? -14.374 9.472 3.660 1.00 56.59 101 SER A N 1
ATOM 732 C CA . SER A 1 101 ? -15.729 9.346 3.119 1.00 56.59 101 SER A CA 1
ATOM 733 C C . SER A 1 101 ? -15.941 7.894 2.681 1.00 56.59 101 SER A C 1
ATOM 735 O O . SER A 1 101 ? -15.968 7.566 1.497 1.00 56.59 101 SER A O 1
ATOM 737 N N . LEU A 1 102 ? -16.040 6.999 3.660 1.00 57.88 102 LEU A N 1
ATOM 738 C CA . LEU A 1 102 ? -16.571 5.648 3.485 1.00 57.88 102 LEU A CA 1
ATOM 739 C C . LEU A 1 102 ? -17.947 5.657 4.147 1.00 57.88 102 LEU A C 1
ATOM 741 O O . LEU A 1 102 ? -18.031 5.402 5.343 1.00 57.88 102 LEU A O 1
ATOM 745 N N . ASP A 1 103 ? -18.995 6.029 3.411 1.00 52.31 103 ASP A N 1
ATOM 746 C CA . ASP A 1 103 ? -20.248 6.578 3.965 1.00 52.31 103 ASP A CA 1
ATOM 747 C C . ASP A 1 103 ? -20.952 5.799 5.103 1.00 52.31 103 ASP A C 1
ATOM 749 O O . ASP A 1 103 ? -21.802 6.392 5.753 1.00 52.31 103 ASP A O 1
ATOM 753 N N . GLU A 1 104 ? -20.616 4.548 5.451 1.00 57.59 104 GLU A N 1
A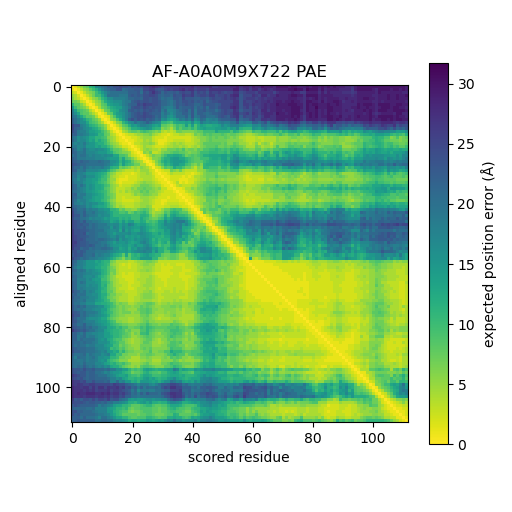TOM 754 C CA . GLU A 1 104 ? -21.240 3.849 6.598 1.00 57.59 104 GLU A CA 1
ATOM 755 C C . GLU A 1 104 ? -20.317 2.895 7.395 1.00 57.59 104 GLU A C 1
ATOM 757 O O . GLU A 1 104 ? -20.783 2.184 8.288 1.00 57.59 104 GLU A O 1
ATOM 762 N N . ALA A 1 105 ? -19.004 2.858 7.132 1.00 62.28 105 ALA A N 1
ATOM 763 C CA . ALA A 1 105 ? -18.111 1.881 7.766 1.00 62.28 105 ALA A CA 1
ATOM 764 C C . ALA A 1 105 ? -17.226 2.494 8.864 1.00 62.28 105 ALA A C 1
ATOM 766 O O . ALA A 1 105 ? -16.515 3.461 8.589 1.00 62.28 105 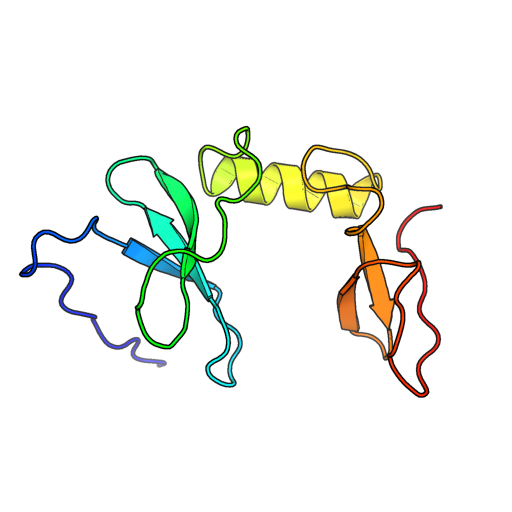ALA A O 1
ATOM 767 N N . PRO A 1 106 ? -17.172 1.924 10.086 1.00 73.12 106 PRO A N 1
ATOM 768 C CA . PRO A 1 106 ? -16.219 2.378 11.088 1.00 73.12 106 PRO A CA 1
ATOM 769 C C . PRO A 1 106 ? -14.796 2.053 10.617 1.00 73.12 106 PRO A C 1
ATOM 771 O O . PRO A 1 106 ? -14.424 0.887 10.464 1.00 73.12 106 PRO A O 1
ATOM 774 N N . TRP A 1 107 ? -14.017 3.101 10.358 1.00 78.31 107 TRP A N 1
ATOM 775 C CA . TRP A 1 107 ? -12.598 2.990 10.050 1.00 78.31 107 TRP A CA 1
ATOM 776 C C . TRP A 1 107 ? -11.790 2.887 11.344 1.00 78.31 107 TRP A C 1
ATOM 778 O O . TRP A 1 107 ? -11.990 3.667 12.281 1.00 78.31 107 TRP A O 1
ATOM 788 N N . HIS A 1 108 ? -10.852 1.944 11.384 1.00 83.94 108 HIS A N 1
ATOM 789 C CA . HIS A 1 108 ? -9.961 1.744 12.520 1.00 83.94 108 HIS A CA 1
ATOM 790 C C . HIS A 1 108 ? -8.494 1.736 12.069 1.00 83.94 108 HIS A C 1
ATOM 792 O O . HIS A 1 108 ? -8.145 0.950 11.184 1.00 83.94 108 HIS A O 1
ATOM 798 N N . PRO A 1 109 ? -7.614 2.558 12.675 1.00 84.31 109 PRO A N 1
ATOM 799 C CA . PRO A 1 109 ? -6.184 2.463 12.411 1.00 84.31 109 PRO A CA 1
ATOM 800 C C . PRO A 1 109 ? -5.655 1.103 12.870 1.00 84.31 109 PRO A C 1
ATOM 802 O O . PRO A 1 109 ? -6.090 0.589 13.902 1.00 84.31 109 PRO A O 1
ATOM 805 N N . LEU A 1 110 ? -4.684 0.545 12.143 1.00 88.12 110 LEU A N 1
ATOM 806 C CA . LEU A 1 110 ? -3.975 -0.649 12.616 1.00 88.12 110 LEU A CA 1
ATOM 807 C C . LEU A 1 110 ? -3.099 -0.355 13.840 1.00 88.12 110 LEU A C 1
ATOM 809 O O . LEU A 1 110 ? -2.998 -1.195 14.730 1.00 88.12 110 LEU A O 1
ATOM 813 N N . HIS A 1 111 ? -2.500 0.838 13.882 1.00 83.31 111 HIS A N 1
ATOM 814 C CA . HIS A 1 111 ? -1.600 1.287 14.943 1.00 83.31 111 HIS A CA 1
ATOM 815 C C . HIS A 1 111 ? -1.983 2.694 15.421 1.00 83.31 111 HIS A C 1
ATOM 817 O O . HIS A 1 111 ? -2.399 3.505 14.589 1.00 83.31 111 HIS A O 1
ATOM 823 N N . PRO A 1 112 ? -1.891 2.967 16.737 1.00 69.06 112 PRO A N 1
ATOM 824 C CA . PRO A 1 112 ? -2.300 4.234 17.345 1.00 69.06 112 PRO A CA 1
ATOM 825 C C . PRO A 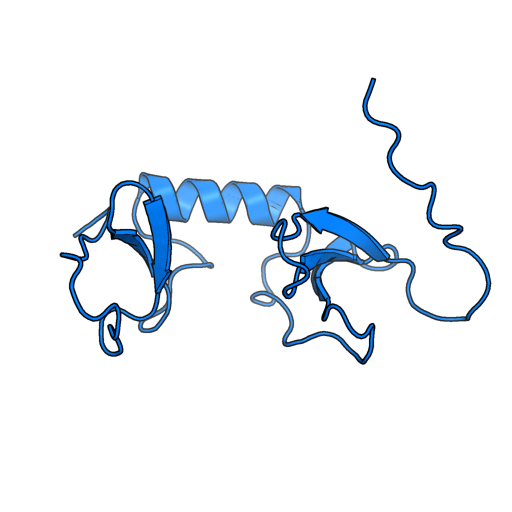1 112 ? -1.461 5.441 16.905 1.00 69.06 112 PRO A C 1
ATOM 827 O O . PRO A 1 112 ? -0.229 5.293 16.749 1.00 69.06 112 PRO A O 1
#

Sequence (112 aa):
MLSLPAVALADLGRPAWAPWAAPGDGHDGFAVEGSSGHVTRFPDDGLAPLEPTPSHVTSLAAYLTAFAEALESGTGPLITPRSRPGIALGCLLWEDPERVSLDEAPWHPLHP

Secondary structure (DSSP, 8-state):
----------SSSSPPEEEEE--TTS--EEEEETTT--EEEE-TT-SS-SSBS-TT--SHHHHHHHHHHHHHHS-STT-BTTBEEEEETTEEEEE-TTS---TT---EES--

Solvent-accessible surface area (backbone atoms only — not comparable to full-atom values): 6961 Å² total; per-residue (Å²): 136,85,80,76,82,82,72,84,77,76,88,75,97,61,80,42,66,47,76,79,47,62,54,96,83,66,49,64,22,36,26,32,34,67,88,69,38,27,44,30,33,37,43,71,84,70,74,62,68,65,59,76,52,58,90,84,38,53,25,61,67,51,42,52,52,32,49,48,39,30,74,75,68,56,38,58,82,68,46,49,93,62,29,41,60,26,38,40,88,91,39,85,43,76,43,29,80,89,67,74,79,59,96,86,52,76,73,40,68,76,50,136

Organism: NCBI:txid36816

Foldseek 3Di:
DDDDPPPPQDDDPDFRWAFDADDPPQAWGWTQGPVFQFIFIAGSVRDDTPDGQQPPRRHPVSVVVQVVCLLPAVDHDQHDCAWGWWDWPNDIDTGNPVPDPPPDTDIGGSHD

Nearest PDB structures (foldseek):
  6rte-assembly2_B  TM=6.918E-01  e=3.495E+00  Pseudomonas aeruginosa
  1z9z-assembly2_B  TM=6.673E-01  e=7.657E+00  Saccharomyces cerevisiae
  7pw0-assembly7_G  TM=4.903E-01  e=3.943E+00  Gallus gallus

Mean predicted aligned error: 11.36 Å